Protein AF-A0A7C9DIE2-F1 (afdb_monomer_lite)

InterPro domains:
  IPR002092 DNA-directed RNA polymerase, phage-type [PTHR10102] (2-94)
  IPR043502 DNA/RNA polymerase superfamily [SSF56672] (2-94)
  IPR046950 DNA-directed RNA polymerase, C-terminal domain, phage-type [PF00940] (2-94)

Foldseek 3Di:
DWDQDPVGIDDDDDDDPCDDDPVVCCVVPVPVVVVQVLQVVLLVQLCVVCVVVVWDWDDDRNDIDTPPVCVVVSVVSSVVSVCVSVVDPVVVVVVVVVPD

pLDDT: mean 91.44, std 10.63, range [41.94, 98.62]

Organism: Opuntia streptacantha (NCBI:txid393608)

Secondary structure (DSSP, 8-state):
-EEE-SS-EEE-----TTPPP-HHHHHHHHHHHHHHHHHHHHHHHHHHHHHHTT---EEETTEEE--GGGHHHHHHHHHHHHHHHHTS-HHHHHHHHT--

Radius of gyration: 21.17 Å; chains: 1; bounding box: 57×31×43 Å

Structure (mmCIF, N/CA/C/O backbone):
data_AF-A0A7C9DIE2-F1
#
_entry.id   AF-A0A7C9DIE2-F1
#
loop_
_atom_site.group_PDB
_atom_site.id
_atom_site.type_symbol
_atom_site.label_atom_id
_atom_site.label_alt_id
_atom_site.label_comp_id
_atom_site.label_asym_id
_atom_site.label_entity_id
_atom_site.label_seq_id
_atom_site.pdbx_PDB_ins_code
_atom_site.Cartn_x
_atom_site.Cartn_y
_atom_site.Cartn_z
_atom_site.occupancy
_atom_site.B_iso_or_equiv
_atom_site.auth_seq_id
_atom_site.auth_comp_id
_atom_site.auth_asym_id
_atom_site.auth_atom_id
_atom_site.pdbx_PDB_model_num
ATOM 1 N N . MET A 1 1 ? -34.490 -0.773 15.748 1.00 82.88 1 MET A N 1
ATOM 2 C CA . MET A 1 1 ? -35.931 -0.742 15.411 1.00 82.88 1 MET A CA 1
ATOM 3 C C . MET A 1 1 ? -36.330 -2.073 14.800 1.00 82.88 1 MET A C 1
ATOM 5 O O . MET A 1 1 ? -35.635 -2.554 13.917 1.00 82.88 1 MET A O 1
ATOM 9 N N . GLN A 1 2 ? -37.421 -2.678 15.269 1.00 88.62 2 GLN A N 1
ATOM 10 C CA . GLN A 1 2 ? -37.973 -3.872 14.628 1.00 88.62 2 GLN A CA 1
ATOM 11 C C . GLN A 1 2 ? -39.030 -3.461 13.605 1.00 88.62 2 GLN A C 1
ATOM 13 O O . GLN A 1 2 ? -39.959 -2.734 13.950 1.00 88.62 2 GLN A O 1
ATOM 18 N N . ILE A 1 3 ? -38.882 -3.920 12.364 1.00 90.62 3 ILE A N 1
ATOM 19 C CA . ILE A 1 3 ? -39.851 -3.690 11.290 1.00 90.62 3 ILE A CA 1
ATOM 20 C C . ILE A 1 3 ? -40.435 -5.036 10.883 1.00 90.62 3 ILE A C 1
ATOM 22 O O . ILE A 1 3 ? -39.705 -5.953 10.507 1.00 90.62 3 ILE A O 1
ATOM 26 N N . ASN A 1 4 ? -41.757 -5.159 10.951 1.00 93.38 4 ASN A N 1
ATOM 27 C CA . ASN A 1 4 ? -42.448 -6.312 10.389 1.00 93.38 4 ASN A CA 1
ATOM 28 C C . ASN A 1 4 ? -42.643 -6.082 8.891 1.00 93.38 4 ASN A C 1
ATOM 30 O O . ASN A 1 4 ? -43.230 -5.081 8.484 1.00 93.38 4 ASN A O 1
ATOM 34 N N . THR A 1 5 ? -42.154 -7.014 8.086 1.00 93.50 5 THR A N 1
ATOM 35 C CA . THR A 1 5 ? -42.465 -7.103 6.656 1.00 93.50 5 THR A CA 1
ATOM 36 C C . THR A 1 5 ? -43.446 -8.252 6.432 1.00 93.50 5 THR A C 1
ATOM 38 O O . THR A 1 5 ? -43.700 -9.040 7.343 1.00 93.50 5 THR A O 1
ATOM 41 N N . SER A 1 6 ? -43.981 -8.381 5.218 1.00 94.94 6 SER A N 1
ATOM 42 C CA . SER A 1 6 ? -44.828 -9.519 4.836 1.00 94.94 6 SER A CA 1
ATOM 43 C C . SER A 1 6 ? -44.106 -10.873 4.895 1.00 94.94 6 SER A C 1
ATOM 45 O O . SER A 1 6 ? -44.770 -11.896 5.018 1.00 94.94 6 SER A O 1
ATOM 47 N N . LEU A 1 7 ? -42.769 -10.888 4.821 1.00 92.81 7 LEU A N 1
ATOM 48 C CA . LEU 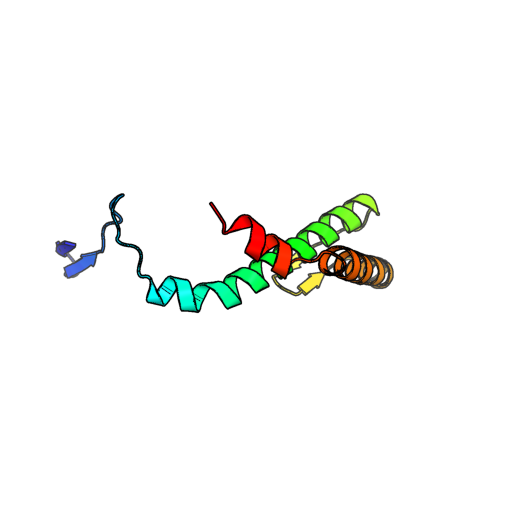A 1 7 ? -41.952 -12.106 4.849 1.00 92.81 7 LEU A CA 1
ATOM 49 C C . LEU A 1 7 ? -41.447 -12.449 6.252 1.00 92.81 7 LEU A C 1
ATOM 51 O O . LEU A 1 7 ? -41.443 -13.612 6.639 1.00 92.81 7 LEU A O 1
ATOM 55 N N . GLN A 1 8 ? -40.986 -11.450 7.006 1.00 93.81 8 GLN A N 1
ATOM 56 C CA . GLN A 1 8 ? -40.394 -11.656 8.329 1.00 93.81 8 GLN A CA 1
ATOM 57 C C . GLN A 1 8 ? -40.245 -10.356 9.123 1.00 93.81 8 GLN A C 1
ATOM 59 O O . GLN A 1 8 ? -40.388 -9.245 8.601 1.00 93.81 8 GLN A O 1
ATOM 64 N N . ARG A 1 9 ? -39.892 -10.502 10.400 1.00 93.00 9 ARG A N 1
ATOM 65 C CA . ARG A 1 9 ? -39.505 -9.394 11.271 1.00 93.00 9 ARG A CA 1
ATOM 66 C C . ARG A 1 9 ? -38.008 -9.123 11.141 1.00 93.00 9 ARG A C 1
ATOM 68 O O . ARG A 1 9 ? -37.196 -9.986 11.455 1.00 93.00 9 ARG A O 1
ATOM 75 N N . LEU A 1 10 ? -37.654 -7.914 10.721 1.00 93.88 10 LEU A N 1
ATOM 76 C CA . LEU A 1 10 ? -36.272 -7.461 10.595 1.00 93.88 10 LEU A CA 1
ATOM 77 C C . LEU A 1 10 ? -35.880 -6.602 11.798 1.00 93.88 10 LEU A C 1
ATOM 79 O O . LEU A 1 10 ? -36.620 -5.701 12.199 1.00 93.88 10 LEU A O 1
ATOM 83 N N . MET A 1 11 ? -34.701 -6.866 12.356 1.00 89.88 11 MET A N 1
ATOM 84 C CA . MET A 1 11 ? -34.028 -5.975 13.301 1.00 89.88 11 MET A CA 1
ATOM 85 C C . MET A 1 11 ? -33.118 -5.046 12.506 1.00 89.88 11 MET A C 1
ATOM 87 O O . MET A 1 11 ? -32.151 -5.497 11.905 1.00 89.88 11 MET A O 1
ATOM 91 N N . LEU A 1 12 ? -33.447 -3.758 12.490 1.00 85.75 12 LEU A N 1
ATOM 92 C CA . LEU A 1 12 ? -32.673 -2.738 11.793 1.00 85.75 12 LEU A CA 1
ATOM 93 C C . LEU A 1 12 ? -32.142 -1.733 12.802 1.00 85.75 12 LEU A C 1
ATOM 95 O O . LEU A 1 12 ? -32.902 -1.161 13.590 1.00 85.75 12 LEU A O 1
ATOM 99 N N . GLU A 1 13 ? -30.843 -1.503 12.776 1.00 79.19 13 GLU A N 1
ATOM 100 C CA . GLU A 1 13 ? -30.225 -0.397 13.488 1.00 79.19 13 GLU A CA 1
ATOM 101 C C . GLU A 1 13 ? -30.266 0.829 12.574 1.00 79.19 13 GLU A C 1
ATOM 103 O O . GLU A 1 13 ? -29.860 0.769 11.417 1.00 79.19 13 GLU A O 1
ATOM 108 N N . ARG A 1 14 ? -30.869 1.920 13.051 1.00 76.00 14 ARG A N 1
ATOM 109 C CA . ARG A 1 14 ? -30.929 3.169 12.294 1.00 76.00 14 ARG A CA 1
ATOM 110 C C . ARG A 1 14 ? -29.730 3.989 12.732 1.00 76.00 14 ARG A C 1
ATOM 112 O O . ARG A 1 14 ? -29.698 4.395 13.892 1.00 76.00 14 ARG A O 1
ATOM 119 N N . GLU A 1 15 ? -28.787 4.242 11.830 1.00 71.50 15 GLU A N 1
ATOM 120 C CA . GLU A 1 15 ? -27.739 5.229 12.084 1.00 71.50 15 GLU A CA 1
ATOM 121 C C . GLU A 1 15 ? -28.417 6.572 12.365 1.00 71.50 15 GLU A C 1
ATOM 123 O O . GLU A 1 15 ? -29.075 7.167 11.511 1.00 71.50 15 GLU A O 1
ATOM 128 N N . THR A 1 16 ? -28.341 7.007 13.617 1.00 69.56 16 THR A N 1
ATOM 129 C CA . THR A 1 16 ? -28.688 8.370 14.010 1.00 69.56 16 THR A CA 1
ATOM 130 C C . THR A 1 16 ? -27.383 9.122 14.222 1.00 69.56 16 THR A C 1
ATOM 132 O O . THR A 1 16 ? -26.372 8.519 14.588 1.00 69.56 16 THR A O 1
ATOM 135 N N . GLU A 1 17 ? -27.396 10.442 14.031 1.00 61.25 17 GLU A N 1
ATOM 136 C CA . GLU A 1 17 ? -26.215 11.318 14.150 1.00 61.25 17 GLU A CA 1
ATOM 137 C C . GLU A 1 17 ? -25.501 11.234 15.521 1.00 61.25 17 GLU A C 1
ATOM 139 O O . GLU A 1 17 ? -24.408 11.766 15.684 1.00 61.25 17 GLU A O 1
ATOM 144 N N . LYS A 1 18 ? -26.089 10.549 16.516 1.00 60.59 18 LYS A N 1
ATOM 145 C CA . LYS A 1 18 ? -25.548 10.338 17.871 1.00 60.59 18 LYS A CA 1
ATOM 146 C C . LYS A 1 18 ? -25.292 8.866 18.206 1.00 60.59 18 LYS A C 1
ATOM 148 O O . LYS A 1 18 ? -25.564 8.424 19.323 1.00 60.59 18 LYS A O 1
ATOM 153 N N . SER A 1 19 ? -24.776 8.093 17.260 1.00 68.44 19 SER A N 1
ATOM 154 C CA . SER A 1 19 ? -24.273 6.751 17.573 1.00 68.44 19 SER A CA 1
ATOM 155 C C . SER A 1 19 ? -23.051 6.888 18.494 1.00 68.44 19 SER A C 1
ATOM 157 O O . SER A 1 19 ? -22.099 7.596 18.169 1.00 68.44 19 SER A O 1
ATOM 159 N N . GLN A 1 20 ? -23.104 6.296 19.691 1.00 77.19 20 GLN A N 1
ATOM 160 C CA . GLN A 1 20 ? -22.025 6.416 20.677 1.00 77.19 20 GLN A CA 1
ATOM 161 C C . GLN A 1 20 ? -20.757 5.718 20.173 1.00 77.19 20 GLN A C 1
ATOM 163 O O . GLN A 1 20 ? -20.809 4.591 19.686 1.00 77.19 20 GLN A O 1
ATOM 168 N N . ILE A 1 21 ? -19.603 6.372 20.327 1.00 83.38 21 ILE A N 1
ATOM 169 C CA . ILE A 1 21 ? -18.313 5.783 19.961 1.00 83.38 21 ILE A CA 1
ATOM 170 C C . ILE A 1 21 ? -17.986 4.648 20.934 1.00 83.38 21 ILE A C 1
ATOM 172 O O . ILE A 1 21 ? -17.842 4.855 22.140 1.00 83.38 21 ILE A O 1
ATOM 176 N N . LEU A 1 22 ? -17.802 3.445 20.394 1.00 88.38 22 LEU A N 1
ATOM 177 C CA . LEU A 1 22 ? -17.351 2.286 21.155 1.00 88.38 22 LEU A CA 1
ATOM 178 C C . LEU A 1 22 ? -15.829 2.350 21.338 1.00 88.38 22 LEU A C 1
ATOM 180 O O . LEU A 1 22 ? -15.065 1.896 20.488 1.00 88.38 22 LEU A O 1
ATOM 184 N N . VAL A 1 23 ? -15.385 2.917 22.464 1.00 90.19 23 VAL A N 1
ATOM 185 C CA . VAL A 1 23 ? -13.961 3.181 22.767 1.00 90.19 23 VAL A CA 1
ATOM 186 C C . VAL A 1 23 ? -13.081 1.938 22.597 1.00 90.19 23 VAL A C 1
ATOM 188 O O . VAL A 1 23 ? -12.029 2.012 21.967 1.00 90.19 23 VAL A O 1
ATOM 191 N N . ASN A 1 24 ? -13.532 0.777 23.080 1.00 91.12 24 ASN A N 1
ATOM 192 C CA . ASN A 1 24 ? -12.773 -0.471 22.951 1.00 91.12 24 ASN A CA 1
ATOM 193 C C . ASN A 1 24 ? -12.560 -0.878 21.487 1.00 91.12 24 ASN A C 1
ATOM 195 O O . ASN A 1 24 ? -11.469 -1.319 21.137 1.00 91.12 24 ASN A O 1
ATOM 199 N N . GLN A 1 25 ? -13.564 -0.674 20.624 1.00 90.44 25 GLN A N 1
ATOM 200 C CA . GLN A 1 25 ? -13.426 -0.955 19.194 1.00 90.44 25 GLN A CA 1
ATOM 201 C C . GLN A 1 25 ? -12.419 -0.004 18.543 1.00 90.44 25 GLN A C 1
ATOM 203 O O . GLN A 1 25 ? -11.600 -0.447 17.745 1.00 90.44 25 GLN A O 1
ATOM 208 N N . GLN A 1 26 ? -12.418 1.278 18.924 1.00 92.00 26 GLN A N 1
ATOM 209 C CA . GLN A 1 26 ? -11.450 2.257 18.415 1.00 92.00 26 GLN A CA 1
ATOM 210 C C . GLN A 1 26 ? -10.006 1.898 18.788 1.00 92.00 26 GLN A C 1
ATOM 212 O O . GLN A 1 26 ? -9.115 1.985 17.943 1.00 92.00 26 GLN A O 1
ATOM 217 N N . ILE A 1 27 ? -9.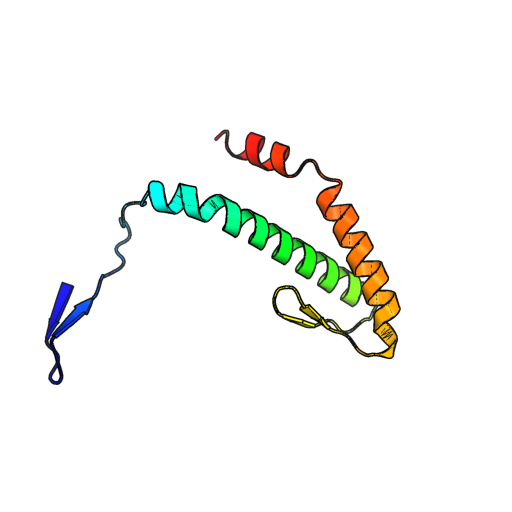773 1.443 20.025 1.00 89.94 27 ILE A N 1
ATOM 218 C CA . ILE A 1 27 ? -8.444 1.007 20.481 1.00 89.94 27 ILE A CA 1
ATOM 219 C C . ILE A 1 27 ? -7.951 -0.173 19.638 1.00 89.94 27 ILE A C 1
ATOM 221 O O . ILE A 1 27 ? -6.823 -0.145 19.148 1.00 89.94 27 ILE A O 1
ATOM 225 N N . THR A 1 28 ? -8.795 -1.186 19.425 1.00 93.19 28 THR A N 1
ATOM 226 C CA . THR A 1 28 ? -8.418 -2.375 18.644 1.00 93.19 28 THR A CA 1
ATOM 227 C C . THR A 1 28 ? -8.309 -2.104 17.145 1.00 93.19 28 THR A C 1
ATOM 229 O O . THR A 1 28 ? -7.510 -2.741 16.465 1.00 93.19 28 THR A O 1
ATOM 232 N N . ALA A 1 29 ? -9.092 -1.158 16.623 1.00 94.25 29 ALA A N 1
ATOM 233 C CA . ALA A 1 29 ? -9.116 -0.828 15.203 1.00 94.25 29 ALA A CA 1
ATOM 234 C C . ALA A 1 29 ? -7.960 0.090 14.791 1.00 94.25 29 ALA A C 1
ATOM 236 O O . ALA A 1 29 ? -7.596 0.117 13.617 1.00 94.25 29 ALA A O 1
ATOM 237 N N . PHE A 1 30 ? -7.367 0.840 15.727 1.00 94.50 30 PHE A N 1
ATOM 238 C CA . PHE A 1 30 ? -6.332 1.805 15.375 1.00 94.50 30 PHE A CA 1
ATOM 239 C C . PHE A 1 30 ? -5.085 1.166 14.737 1.00 94.50 30 PHE A C 1
ATOM 241 O O . PHE A 1 30 ? -4.736 1.606 13.642 1.00 94.50 30 PHE A O 1
ATOM 248 N N . PRO A 1 31 ? -4.427 0.148 15.333 1.00 95.06 31 PRO A N 1
ATOM 249 C CA . PRO A 1 31 ? -3.226 -0.436 14.738 1.00 95.06 31 PRO A CA 1
ATOM 250 C C . PRO A 1 31 ? -3.410 -0.940 13.293 1.00 95.06 31 PRO A C 1
ATOM 252 O O . PRO A 1 31 ? -2.644 -0.496 12.438 1.00 95.06 31 PRO A O 1
ATOM 255 N N . PRO A 1 32 ? -4.414 -1.783 12.960 1.00 96.62 32 PRO A N 1
ATOM 256 C CA . PRO A 1 32 ? -4.579 -2.253 11.585 1.00 96.62 32 PRO A CA 1
ATOM 257 C C . PRO A 1 32 ? -4.963 -1.122 10.625 1.00 96.62 32 PRO A C 1
ATOM 259 O O . PRO A 1 32 ? -4.406 -1.037 9.536 1.00 96.62 32 PRO A O 1
ATOM 262 N N . ASN A 1 33 ? -5.845 -0.198 11.028 1.00 95.94 33 ASN A N 1
ATOM 263 C CA . ASN A 1 33 ? -6.243 0.916 10.161 1.00 95.94 33 ASN A CA 1
ATOM 264 C C . ASN A 1 33 ? -5.081 1.867 9.871 1.00 95.94 33 ASN A C 1
ATOM 266 O O . ASN A 1 33 ? -4.992 2.420 8.776 1.00 95.94 33 ASN A O 1
ATOM 270 N N . PHE A 1 34 ? -4.189 2.057 10.843 1.00 95.94 34 PHE A N 1
ATOM 271 C CA . PHE A 1 34 ? -3.001 2.867 10.646 1.00 95.94 34 PHE A CA 1
ATOM 272 C C . PHE A 1 34 ? -2.070 2.243 9.602 1.00 95.94 34 PHE A C 1
ATOM 274 O O . PHE A 1 34 ? -1.699 2.930 8.653 1.00 95.94 34 PHE A O 1
ATOM 281 N N . ILE A 1 35 ? -1.768 0.946 9.707 1.00 95.94 35 ILE A N 1
ATOM 282 C CA . ILE A 1 35 ? -0.945 0.247 8.706 1.00 95.94 35 ILE A CA 1
ATOM 283 C C . ILE A 1 35 ? -1.617 0.269 7.328 1.00 95.94 35 ILE A C 1
ATOM 285 O O . ILE A 1 35 ? -0.996 0.714 6.369 1.00 95.94 35 ILE A O 1
ATOM 289 N N . HIS A 1 36 ? -2.915 -0.038 7.241 1.00 96.25 36 HIS A N 1
ATOM 290 C CA . HIS A 1 36 ? -3.651 0.030 5.972 1.00 96.25 36 HIS A CA 1
ATOM 291 C C . HIS A 1 36 ? -3.626 1.430 5.335 1.00 96.25 36 HIS A C 1
ATOM 293 O O . HIS A 1 36 ? -3.612 1.563 4.108 1.00 96.25 36 HIS A O 1
ATOM 299 N N . SER A 1 37 ? -3.613 2.492 6.149 1.00 95.88 37 SER A N 1
ATOM 300 C CA . SER A 1 37 ? -3.468 3.858 5.637 1.00 95.88 37 SER A CA 1
ATOM 301 C C . SER A 1 37 ? -2.085 4.111 5.028 1.00 95.88 37 SER A C 1
ATOM 303 O O . SER A 1 37 ? -1.989 4.826 4.027 1.00 95.88 37 SER A O 1
ATOM 305 N N . LEU A 1 38 ? -1.028 3.503 5.578 1.00 96.88 38 LEU A N 1
ATOM 306 C CA . LEU A 1 38 ? 0.330 3.596 5.040 1.00 96.88 38 LEU A CA 1
ATOM 307 C C . LEU A 1 38 ? 0.466 2.782 3.755 1.00 96.88 38 LEU A C 1
ATOM 309 O O . LEU A 1 38 ? 0.982 3.317 2.777 1.00 96.88 38 LEU A O 1
ATOM 313 N N . ASP A 1 39 ? -0.087 1.569 3.715 1.00 96.69 39 ASP A N 1
ATOM 314 C CA . ASP A 1 39 ? -0.117 0.729 2.511 1.00 96.69 39 ASP A CA 1
ATOM 315 C C . ASP A 1 39 ? -0.823 1.457 1.356 1.00 96.69 39 ASP A C 1
ATOM 317 O O . ASP A 1 39 ? -0.306 1.559 0.243 1.00 96.69 39 ASP A O 1
ATOM 321 N N . SER A 1 40 ? -1.977 2.070 1.644 1.00 96.56 40 SER A N 1
ATOM 322 C CA . SER A 1 40 ? -2.726 2.871 0.667 1.00 96.56 40 SER A CA 1
ATOM 323 C C . SER A 1 40 ? -1.950 4.112 0.216 1.00 96.56 40 SER A C 1
ATOM 325 O O . SER A 1 40 ? -1.998 4.487 -0.958 1.00 96.56 40 SER A O 1
ATOM 327 N N . SER A 1 41 ? -1.225 4.753 1.139 1.00 96.81 41 SER A N 1
ATOM 328 C CA . SER A 1 41 ? -0.391 5.919 0.832 1.00 96.81 41 SER A CA 1
ATOM 329 C C . SER A 1 41 ? 0.769 5.535 -0.082 1.00 96.81 41 SER A C 1
ATOM 331 O O . SER A 1 41 ? 0.975 6.190 -1.104 1.00 96.81 41 SER A O 1
ATOM 333 N N . HIS A 1 42 ? 1.474 4.445 0.231 1.00 97.94 42 HIS A N 1
ATOM 334 C CA . HIS A 1 42 ? 2.556 3.904 -0.590 1.00 97.94 42 HIS A CA 1
ATOM 335 C C . HIS A 1 42 ? 2.065 3.544 -1.993 1.00 97.94 42 HIS A C 1
ATOM 337 O O . HIS A 1 42 ? 2.614 4.046 -2.975 1.00 97.94 42 HIS A O 1
ATOM 343 N N . MET A 1 43 ? 0.967 2.788 -2.094 1.00 97.75 43 MET A N 1
ATOM 344 C CA . MET A 1 43 ? 0.360 2.420 -3.375 1.00 97.75 43 MET A CA 1
ATOM 345 C C . MET A 1 43 ? 0.033 3.660 -4.219 1.00 97.75 43 MET A C 1
ATOM 347 O O . MET A 1 43 ? 0.338 3.702 -5.412 1.00 97.75 43 MET A O 1
ATOM 351 N N . MET A 1 44 ? -0.549 4.699 -3.613 1.00 98.00 44 MET A N 1
ATOM 352 C CA . MET A 1 44 ? -0.895 5.932 -4.323 1.00 98.00 44 MET A CA 1
ATOM 353 C C . MET A 1 44 ? 0.347 6.733 -4.744 1.00 98.00 44 MET A C 1
ATOM 355 O O . MET A 1 44 ? 0.399 7.251 -5.863 1.00 98.00 44 MET A O 1
ATOM 359 N N . MET A 1 45 ? 1.374 6.808 -3.892 1.00 98.00 45 MET A N 1
ATOM 360 C CA . MET A 1 45 ? 2.665 7.422 -4.229 1.00 98.00 45 MET A CA 1
ATOM 361 C C . MET A 1 45 ? 3.319 6.720 -5.423 1.00 98.00 45 MET A C 1
ATOM 363 O O . MET A 1 45 ? 3.785 7.389 -6.352 1.00 98.00 45 MET A O 1
ATOM 367 N N . THR A 1 46 ? 3.309 5.386 -5.432 1.00 98.19 46 THR A N 1
ATOM 368 C CA . THR A 1 46 ? 3.792 4.573 -6.552 1.00 98.19 46 THR A CA 1
ATOM 369 C C . THR A 1 46 ? 2.962 4.808 -7.806 1.00 98.19 46 THR A C 1
ATOM 371 O O . THR A 1 46 ? 3.545 5.111 -8.843 1.00 98.19 46 THR A O 1
ATOM 374 N N . ALA A 1 47 ? 1.630 4.766 -7.731 1.00 97.94 47 ALA A N 1
ATOM 375 C CA . ALA A 1 47 ? 0.755 4.989 -8.883 1.00 97.94 47 ALA A CA 1
ATOM 376 C C . ALA A 1 47 ? 1.019 6.346 -9.558 1.00 97.94 47 ALA A C 1
ATOM 378 O O . ALA A 1 47 ? 1.122 6.443 -10.785 1.00 97.94 47 ALA A O 1
ATOM 379 N N . LEU A 1 48 ? 1.182 7.403 -8.755 1.00 98.44 48 LEU A N 1
ATOM 380 C CA . LEU A 1 48 ? 1.509 8.740 -9.250 1.00 98.44 48 LEU A CA 1
ATOM 381 C C . LEU A 1 48 ? 2.900 8.796 -9.894 1.00 98.44 48 LEU A C 1
ATOM 383 O O . LEU A 1 48 ? 3.071 9.469 -10.911 1.00 98.44 48 LEU A O 1
ATOM 387 N N . ALA A 1 49 ? 3.889 8.111 -9.321 1.00 98.44 49 ALA A N 1
ATOM 388 C CA . ALA A 1 49 ? 5.240 8.052 -9.868 1.00 98.44 49 ALA A CA 1
ATOM 389 C C . ALA A 1 49 ? 5.303 7.235 -11.170 1.00 98.44 49 ALA A C 1
ATOM 391 O O . ALA A 1 49 ? 5.875 7.715 -12.147 1.00 98.44 49 ALA A O 1
ATOM 392 N N . CYS A 1 50 ? 4.632 6.083 -11.230 1.00 98.25 50 CYS A N 1
ATOM 393 C CA . CYS A 1 50 ? 4.467 5.289 -12.448 1.00 98.25 50 CYS A CA 1
ATOM 394 C C . CYS A 1 50 ? 3.817 6.118 -13.559 1.00 98.25 50 CYS A C 1
ATOM 396 O O . CYS A 1 50 ? 4.355 6.188 -14.661 1.00 98.25 50 CYS A O 1
ATOM 398 N N . ARG A 1 51 ? 2.736 6.850 -13.251 1.00 98.00 51 ARG A N 1
ATOM 399 C CA . ARG A 1 51 ? 2.089 7.745 -14.222 1.00 98.00 51 ARG A CA 1
ATOM 400 C C . ARG A 1 51 ? 3.043 8.818 -14.754 1.00 98.00 51 ARG A C 1
ATOM 402 O O . ARG A 1 51 ? 3.018 9.108 -15.946 1.00 98.00 51 ARG A O 1
ATOM 409 N N . LYS A 1 52 ? 3.875 9.417 -13.894 1.00 98.12 52 LYS A N 1
ATOM 410 C CA . LYS A 1 52 ? 4.886 10.412 -14.308 1.00 98.12 52 LYS A CA 1
ATOM 411 C C . LYS A 1 52 ? 5.988 9.800 -15.178 1.00 98.12 52 LYS A C 1
ATOM 413 O O . LYS A 1 52 ? 6.486 10.484 -16.063 1.00 98.12 52 LYS A O 1
ATOM 418 N N . ALA A 1 53 ? 6.339 8.541 -14.934 1.00 97.62 53 ALA A N 1
ATOM 419 C CA . ALA A 1 53 ? 7.305 7.780 -15.721 1.00 97.62 53 ALA A CA 1
ATOM 420 C C . ALA A 1 53 ? 6.707 7.176 -17.012 1.00 97.62 53 ALA A C 1
ATOM 422 O O . ALA A 1 53 ? 7.432 6.571 -17.792 1.00 97.62 53 ALA A O 1
ATOM 423 N N . GLY A 1 54 ? 5.404 7.359 -17.265 1.00 97.81 54 GLY A N 1
ATOM 424 C CA . GLY A 1 54 ? 4.724 6.845 -18.458 1.00 97.81 54 GLY A CA 1
ATOM 425 C C . GLY A 1 54 ? 4.282 5.381 -18.364 1.00 97.81 54 GLY A C 1
ATOM 426 O O . GLY A 1 54 ? 3.884 4.812 -19.376 1.00 97.81 54 GLY A O 1
ATOM 427 N N . LEU A 1 55 ? 4.322 4.780 -17.173 1.00 98.06 55 LEU A N 1
ATOM 428 C CA . LEU A 1 55 ? 3.910 3.397 -16.934 1.00 98.06 55 LEU A CA 1
ATOM 429 C C . LEU A 1 55 ? 2.404 3.314 -16.661 1.00 98.06 55 LEU A C 1
ATOM 431 O O . LEU A 1 55 ? 1.841 4.123 -15.914 1.00 98.06 55 LEU A O 1
ATOM 435 N N .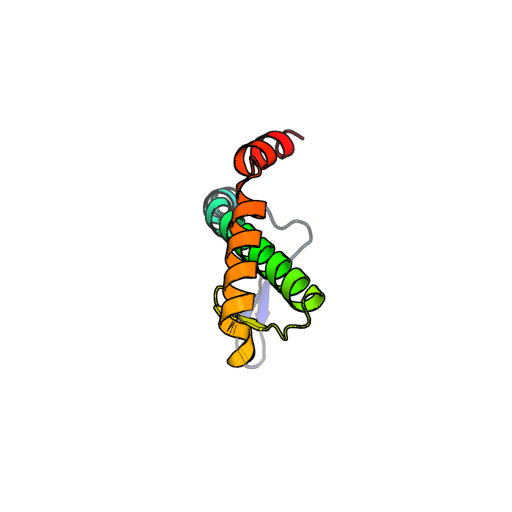 ASN A 1 56 ? 1.764 2.272 -17.192 1.00 97.38 56 ASN A N 1
ATOM 436 C CA . ASN A 1 56 ? 0.414 1.889 -16.782 1.00 97.38 56 ASN A CA 1
ATOM 437 C C . ASN A 1 56 ? 0.482 1.176 -15.428 1.00 97.38 56 ASN A C 1
ATOM 439 O O . ASN A 1 56 ? 1.258 0.238 -15.267 1.00 97.38 56 ASN A O 1
ATOM 443 N N . PHE A 1 57 ? -0.336 1.593 -14.465 1.00 97.94 57 PHE A N 1
ATOM 444 C CA . PHE A 1 57 ? -0.352 1.027 -13.116 1.00 97.94 57 PHE A CA 1
ATOM 445 C C . PHE A 1 57 ? -1.764 0.584 -12.730 1.00 97.94 57 PHE A C 1
ATOM 447 O O . PHE A 1 57 ? -2.723 1.333 -12.928 1.00 97.94 57 PHE A O 1
ATOM 454 N N . ALA A 1 58 ? -1.882 -0.597 -12.127 1.00 97.00 58 ALA A N 1
ATOM 455 C CA . ALA A 1 58 ? -3.093 -1.059 -11.458 1.00 97.00 58 ALA A CA 1
ATOM 456 C C . ALA A 1 58 ? -2.740 -1.615 -10.074 1.00 97.00 58 ALA A C 1
ATOM 458 O O . ALA A 1 58 ? -1.849 -2.450 -9.951 1.00 97.00 58 ALA A O 1
ATOM 459 N N . GLY A 1 59 ? -3.434 -1.144 -9.039 1.00 93.56 59 GLY A N 1
ATOM 460 C CA . GLY A 1 59 ? -3.249 -1.600 -7.662 1.00 93.56 59 GLY A CA 1
ATOM 461 C C . GLY A 1 59 ? -4.448 -2.411 -7.183 1.00 93.56 59 GLY A C 1
ATOM 462 O O . GLY A 1 59 ? -5.587 -1.961 -7.315 1.00 93.56 59 GLY A O 1
ATOM 463 N N . VAL A 1 60 ? -4.195 -3.587 -6.612 1.00 94.31 60 VAL A N 1
ATOM 464 C CA . VAL A 1 60 ? -5.186 -4.413 -5.911 1.00 94.31 60 VAL A CA 1
ATOM 465 C C . VAL A 1 60 ? -4.647 -4.682 -4.513 1.00 94.31 60 VAL A C 1
ATOM 467 O O . VAL A 1 60 ? -3.875 -5.613 -4.313 1.00 94.31 60 VAL A O 1
ATOM 470 N N . HIS A 1 61 ? -5.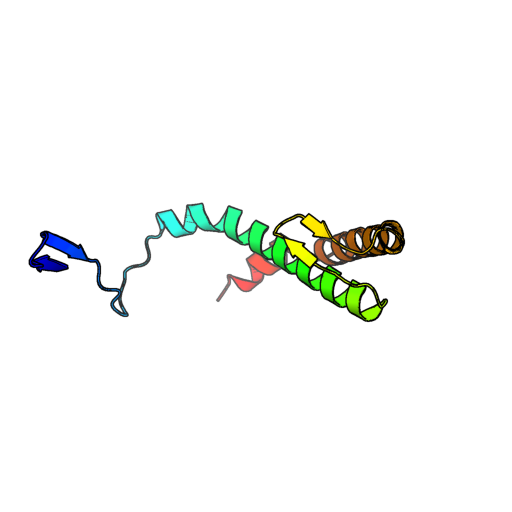040 -3.846 -3.553 1.00 91.00 61 HIS A N 1
ATOM 471 C CA . HIS A 1 61 ? -4.496 -3.863 -2.192 1.00 91.00 61 HIS A CA 1
ATOM 472 C C . HIS A 1 61 ? -2.957 -3.768 -2.179 1.00 91.00 61 HIS A C 1
ATOM 474 O O . HIS A 1 61 ? -2.414 -2.712 -2.486 1.00 91.00 61 HIS A O 1
ATOM 480 N N . ASP A 1 62 ? -2.265 -4.854 -1.844 1.00 90.88 62 ASP A N 1
ATOM 481 C CA . ASP A 1 62 ? -0.804 -4.970 -1.773 1.00 90.88 62 ASP A CA 1
ATOM 482 C C . ASP A 1 62 ? -0.154 -5.361 -3.113 1.00 90.88 62 ASP A C 1
ATOM 484 O O . ASP A 1 62 ? 1.070 -5.383 -3.252 1.00 90.88 62 ASP A O 1
ATOM 488 N N . SER A 1 63 ? -0.968 -5.656 -4.124 1.00 93.62 63 SER A N 1
ATOM 489 C CA . SER A 1 63 ? -0.510 -6.122 -5.424 1.00 93.62 63 SER A CA 1
ATOM 490 C C . SER A 1 63 ? -0.456 -4.977 -6.434 1.00 93.62 63 SER A C 1
ATOM 492 O O . SER A 1 63 ? -1.476 -4.381 -6.774 1.00 93.62 63 SER A O 1
ATOM 494 N N . CYS A 1 64 ? 0.742 -4.695 -6.949 1.00 95.75 64 CYS A N 1
ATOM 495 C CA . CYS A 1 64 ? 0.992 -3.656 -7.951 1.00 95.75 64 CYS A CA 1
ATOM 496 C C . CYS A 1 64 ? 1.272 -4.281 -9.321 1.00 95.75 64 CYS A C 1
ATOM 498 O O . CYS A 1 64 ? 2.193 -5.088 -9.458 1.00 95.75 64 CYS A O 1
ATOM 500 N N . TRP A 1 65 ? 0.474 -3.934 -10.329 1.00 97.62 65 TRP A N 1
ATOM 501 C CA . TRP A 1 65 ? 0.523 -4.505 -11.676 1.00 97.62 65 TRP A CA 1
ATOM 502 C C . TRP A 1 65 ? 0.874 -3.441 -12.722 1.00 97.62 65 TRP A C 1
ATOM 504 O O . TRP A 1 65 ? 0.468 -2.282 -12.619 1.00 97.62 65 TRP A O 1
ATOM 514 N N . THR A 1 66 ? 1.590 -3.863 -13.763 1.00 98.06 66 THR A N 1
ATOM 515 C CA . THR A 1 66 ? 1.950 -3.067 -14.947 1.00 98.06 66 THR A CA 1
ATOM 516 C C . THR A 1 66 ? 2.152 -3.994 -16.156 1.00 98.06 66 THR A C 1
ATOM 518 O O . THR A 1 66 ? 1.975 -5.211 -16.037 1.00 98.06 66 THR A O 1
ATOM 521 N N . HIS A 1 67 ? 2.498 -3.460 -17.330 1.00 98.06 67 HIS A N 1
ATOM 522 C CA . HIS A 1 67 ? 2.877 -4.294 -18.473 1.00 98.06 67 HIS A CA 1
ATOM 523 C C . HIS A 1 67 ? 4.208 -5.008 -18.217 1.00 98.06 67 HIS A C 1
ATOM 525 O O . HIS A 1 67 ? 5.102 -4.467 -17.581 1.00 98.06 67 HIS A O 1
ATOM 531 N N . ALA A 1 68 ? 4.375 -6.219 -18.756 1.00 97.81 68 ALA A N 1
ATOM 532 C CA . ALA A 1 68 ? 5.551 -7.051 -18.485 1.00 97.81 68 ALA A CA 1
ATOM 533 C C . ALA A 1 68 ? 6.897 -6.364 -18.803 1.00 97.81 68 ALA A C 1
ATOM 535 O O . ALA A 1 68 ? 7.871 -6.592 -18.094 1.00 97.81 68 ALA A O 1
ATOM 536 N N . CYS A 1 69 ? 6.945 -5.507 -19.830 1.00 97.44 69 CYS A N 1
ATOM 537 C CA . CYS A 1 69 ? 8.143 -4.744 -20.196 1.00 97.44 69 CYS A CA 1
ATOM 538 C C . CYS A 1 69 ? 8.543 -3.674 -19.169 1.00 97.44 69 CYS A C 1
ATOM 540 O O . CYS A 1 69 ? 9.701 -3.271 -19.144 1.00 97.44 69 CYS A O 1
ATOM 542 N N . ASP A 1 70 ? 7.610 -3.248 -18.318 1.00 97.94 70 ASP A N 1
ATOM 543 C CA . ASP A 1 70 ? 7.777 -2.130 -17.388 1.00 97.94 70 ASP A CA 1
ATOM 544 C C . ASP A 1 70 ? 8.026 -2.597 -15.943 1.00 97.94 70 ASP A C 1
ATOM 546 O O . ASP A 1 70 ? 8.231 -1.781 -15.044 1.00 97.94 70 ASP A O 1
ATOM 550 N N . VAL A 1 71 ? 7.997 -3.913 -15.695 1.00 97.94 71 VAL A N 1
ATOM 551 C CA . VAL A 1 71 ? 8.067 -4.503 -14.347 1.00 97.94 71 VAL A CA 1
ATOM 552 C C . VAL A 1 71 ? 9.338 -4.097 -13.604 1.00 97.94 71 VAL A C 1
ATOM 554 O O . VAL A 1 71 ? 9.267 -3.793 -12.413 1.00 97.94 71 VAL A O 1
ATOM 557 N N . ASP A 1 72 ? 10.486 -4.060 -14.278 1.00 98.31 72 ASP A N 1
ATOM 558 C CA . ASP A 1 72 ? 11.761 -3.686 -13.654 1.00 98.31 72 ASP A CA 1
ATOM 559 C C . ASP A 1 72 ? 11.761 -2.220 -13.201 1.00 98.31 72 ASP A C 1
ATOM 561 O O . ASP A 1 72 ? 12.161 -1.903 -12.077 1.00 98.31 72 ASP A O 1
ATOM 565 N N . GLU A 1 73 ? 11.223 -1.331 -14.035 1.00 98.31 73 GLU A N 1
ATOM 566 C CA . GLU A 1 73 ? 11.126 0.093 -13.723 1.00 98.31 73 GLU A CA 1
ATOM 567 C C . GLU A 1 73 ? 10.078 0.362 -12.634 1.00 98.31 73 GLU A C 1
ATOM 569 O O . GLU A 1 73 ? 10.341 1.096 -11.677 1.00 98.31 73 GLU A O 1
ATOM 574 N N . MET A 1 74 ? 8.918 -0.301 -12.691 1.00 98.31 74 MET A N 1
ATOM 575 C CA . MET A 1 74 ? 7.926 -0.238 -11.614 1.00 98.31 74 MET A CA 1
ATOM 576 C C . MET A 1 74 ? 8.515 -0.735 -10.290 1.00 98.31 74 MET A C 1
ATOM 578 O O . MET A 1 74 ? 8.276 -0.131 -9.244 1.00 98.31 74 MET A O 1
ATOM 582 N N . ASN A 1 75 ? 9.314 -1.804 -10.314 1.00 98.06 75 ASN A N 1
ATOM 583 C CA . ASN A 1 75 ? 9.986 -2.334 -9.130 1.00 98.06 75 ASN A CA 1
ATOM 584 C C . ASN A 1 75 ? 10.956 -1.327 -8.506 1.00 98.06 75 ASN A C 1
ATOM 586 O O . ASN A 1 75 ? 11.019 -1.220 -7.273 1.00 98.06 75 ASN A O 1
ATOM 590 N N . ARG A 1 76 ? 11.695 -0.582 -9.329 1.00 98.62 76 ARG A N 1
ATOM 591 C CA . ARG A 1 76 ? 12.558 0.505 -8.857 1.00 98.62 76 ARG A CA 1
ATOM 592 C C . ARG A 1 76 ? 11.726 1.592 -8.172 1.00 98.62 76 ARG A C 1
ATOM 594 O O . ARG A 1 76 ? 11.972 1.899 -7.006 1.00 98.62 76 ARG A O 1
ATOM 601 N N . ILE A 1 77 ? 10.682 2.081 -8.844 1.00 98.56 77 ILE A N 1
ATOM 602 C CA . ILE A 1 77 ? 9.775 3.116 -8.320 1.00 98.56 77 ILE A CA 1
ATOM 603 C C . ILE A 1 77 ? 9.118 2.677 -7.002 1.00 98.56 77 ILE A C 1
ATOM 605 O O . ILE A 1 77 ? 9.064 3.457 -6.053 1.00 98.56 77 ILE A O 1
ATOM 609 N N . LEU A 1 78 ? 8.643 1.431 -6.910 1.00 98.25 78 LEU A N 1
ATOM 610 C CA . LEU A 1 78 ? 8.042 0.861 -5.697 1.00 98.25 78 LEU A CA 1
ATOM 611 C C . LEU A 1 78 ? 8.965 0.998 -4.478 1.00 98.25 78 LEU A C 1
ATOM 613 O O . LEU A 1 78 ? 8.530 1.462 -3.422 1.00 98.25 78 LEU A O 1
ATOM 617 N N . ARG A 1 79 ? 10.241 0.626 -4.632 1.00 98.56 79 ARG A N 1
ATOM 618 C CA . ARG A 1 79 ? 11.244 0.679 -3.553 1.00 98.56 79 ARG A CA 1
ATOM 619 C C . ARG A 1 79 ? 11.612 2.113 -3.194 1.00 98.56 79 ARG A C 1
ATOM 621 O O . ARG A 1 79 ? 11.717 2.428 -2.015 1.00 98.56 79 ARG A O 1
ATOM 628 N N . GLU A 1 80 ? 11.733 2.989 -4.185 1.00 98.56 80 GLU A N 1
ATOM 629 C CA . GLU A 1 80 ? 11.994 4.413 -3.952 1.00 98.56 80 GLU A CA 1
ATOM 630 C C . GLU A 1 80 ? 10.874 5.072 -3.152 1.00 98.56 80 GLU A C 1
ATOM 632 O O . GLU A 1 80 ? 11.147 5.761 -2.173 1.00 98.56 80 GLU A O 1
ATOM 637 N N . LYS A 1 81 ? 9.609 4.816 -3.509 1.00 98.31 81 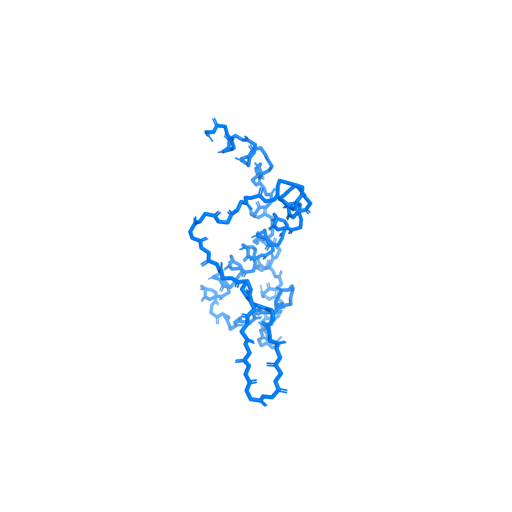LYS A N 1
ATOM 638 C CA . LYS A 1 81 ? 8.466 5.361 -2.762 1.00 98.31 81 LYS A CA 1
ATOM 639 C C . LYS A 1 81 ? 8.320 4.744 -1.376 1.00 98.31 81 LYS A C 1
ATOM 641 O O . LYS A 1 81 ? 7.827 5.416 -0.477 1.00 98.31 81 LYS A O 1
ATOM 646 N N . PHE A 1 82 ? 8.760 3.498 -1.190 1.00 97.94 82 PHE A N 1
ATOM 647 C CA . PHE A 1 82 ? 8.810 2.875 0.132 1.00 97.94 82 PHE A CA 1
ATOM 648 C C . PHE A 1 82 ? 9.804 3.611 1.032 1.00 97.94 82 PHE A C 1
ATOM 650 O O . PHE A 1 82 ? 9.445 4.031 2.128 1.00 97.94 82 PHE A O 1
ATOM 657 N N . ILE A 1 83 ? 11.029 3.819 0.543 1.00 98.19 83 ILE A N 1
ATOM 658 C CA . ILE A 1 83 ? 12.063 4.562 1.268 1.00 98.19 83 ILE A CA 1
ATOM 659 C C . ILE A 1 83 ? 11.568 5.979 1.576 1.00 98.19 83 ILE A C 1
ATOM 661 O O . ILE A 1 83 ? 11.542 6.362 2.737 1.00 98.19 83 ILE A O 1
ATOM 665 N N . GLU A 1 84 ? 11.065 6.710 0.578 1.00 97.75 84 GLU A N 1
ATOM 666 C CA . GLU A 1 84 ? 10.553 8.077 0.758 1.00 97.75 84 GLU A CA 1
ATOM 667 C C . GLU A 1 84 ? 9.456 8.172 1.833 1.00 97.75 84 GLU A C 1
ATOM 669 O O . GLU A 1 84 ? 9.448 9.113 2.629 1.00 97.75 84 GLU A O 1
ATOM 674 N N . LEU A 1 85 ? 8.533 7.201 1.877 1.00 96.94 85 LEU A N 1
ATOM 675 C CA . LEU A 1 85 ? 7.476 7.165 2.888 1.00 96.94 85 LEU A CA 1
ATOM 676 C C . LEU A 1 85 ? 8.056 6.949 4.292 1.00 96.94 85 LEU A C 1
ATOM 678 O O . LEU A 1 85 ? 7.709 7.686 5.216 1.00 96.94 85 LEU A O 1
ATOM 682 N N . TYR A 1 86 ? 8.934 5.955 4.449 1.00 96.56 86 TYR A N 1
ATOM 683 C CA . TYR A 1 86 ? 9.454 5.522 5.751 1.00 96.56 86 TYR A CA 1
ATOM 684 C C . TYR A 1 86 ? 10.694 6.284 6.239 1.00 96.56 86 TYR A C 1
ATOM 686 O O . TYR A 1 86 ? 11.069 6.137 7.399 1.00 96.56 86 TYR A O 1
ATOM 694 N N . GLU A 1 87 ? 11.300 7.138 5.414 1.00 96.88 87 GLU A N 1
ATOM 695 C CA . GLU A 1 87 ? 12.316 8.107 5.850 1.00 96.88 87 GLU A CA 1
ATOM 696 C C . GLU A 1 87 ? 11.733 9.190 6.773 1.00 96.88 87 GLU A C 1
ATOM 698 O O . GLU A 1 87 ? 12.464 9.850 7.513 1.00 96.88 87 GLU A O 1
ATOM 703 N N . GLN A 1 88 ? 10.412 9.381 6.754 1.00 93.50 88 GLN A N 1
ATOM 704 C CA . GLN A 1 88 ? 9.730 10.306 7.649 1.00 93.50 88 GLN A CA 1
ATOM 705 C C . GLN A 1 88 ? 9.580 9.707 9.060 1.00 93.50 88 GLN A C 1
ATOM 707 O O . GLN A 1 88 ? 9.348 8.507 9.203 1.00 93.50 88 GLN A O 1
ATOM 712 N N . PRO A 1 89 ? 9.588 10.528 10.124 1.00 93.75 89 PRO A N 1
ATOM 713 C CA . PRO A 1 89 ? 9.286 10.075 11.482 1.00 93.75 89 PRO A CA 1
ATOM 714 C C . PRO A 1 89 ? 7.762 9.901 11.656 1.00 93.75 89 PRO A C 1
ATOM 716 O O . PRO A 1 89 ? 7.075 10.706 12.292 1.00 93.75 89 PRO A O 1
ATOM 719 N N . ILE A 1 90 ? 7.186 8.903 10.973 1.00 94.38 90 ILE A N 1
ATOM 720 C CA . ILE A 1 90 ? 5.729 8.745 10.812 1.00 94.38 90 ILE A CA 1
ATOM 721 C C . ILE A 1 90 ? 5.038 8.570 12.173 1.00 94.38 90 ILE A C 1
ATOM 723 O O . ILE A 1 90 ? 3.993 9.179 12.422 1.00 94.38 90 ILE A O 1
ATOM 727 N N . LEU A 1 91 ? 5.614 7.764 13.068 1.00 91.56 91 LEU A N 1
ATOM 728 C CA . LEU A 1 91 ? 5.030 7.504 14.385 1.00 91.56 91 LEU A CA 1
ATOM 729 C C . LEU A 1 91 ? 5.044 8.763 15.255 1.00 91.56 91 LEU A C 1
ATOM 731 O O . LEU A 1 91 ? 4.032 9.100 15.872 1.00 91.56 91 LEU A O 1
ATOM 735 N N . GLU A 1 92 ? 6.145 9.506 15.249 1.00 92.81 92 GLU A N 1
ATOM 736 C CA . GLU A 1 92 ? 6.291 10.776 15.954 1.00 92.81 92 GLU A CA 1
ATOM 737 C C . GLU A 1 92 ? 5.297 11.811 15.431 1.00 92.81 92 GLU A C 1
ATOM 739 O O . GLU A 1 92 ? 4.619 12.475 16.219 1.00 92.81 92 GLU A O 1
ATOM 744 N N . ASN A 1 93 ? 5.131 11.894 14.112 1.00 90.44 93 ASN A N 1
ATOM 745 C CA . ASN A 1 93 ? 4.164 12.788 13.484 1.00 90.44 93 ASN A CA 1
ATOM 746 C C . ASN A 1 93 ? 2.729 12.488 13.940 1.00 90.44 93 ASN A C 1
ATOM 748 O O . ASN A 1 93 ? 1.960 13.412 14.219 1.00 90.44 93 ASN A O 1
ATOM 752 N N . VAL A 1 94 ? 2.360 11.210 14.059 1.00 88.56 94 VAL A N 1
ATOM 753 C CA . VAL A 1 94 ? 1.041 10.802 14.566 1.00 88.56 94 VAL A CA 1
ATOM 754 C C . VAL A 1 94 ? 0.892 11.121 16.052 1.00 88.56 94 VAL A C 1
ATOM 756 O O . VAL A 1 94 ? -0.166 11.602 16.463 1.00 88.56 94 VAL A O 1
ATOM 759 N N . MET A 1 95 ? 1.935 10.912 16.859 1.00 84.94 95 MET A N 1
ATOM 760 C CA . MET A 1 95 ? 1.917 11.259 18.284 1.00 84.94 95 MET A CA 1
ATOM 761 C C . MET A 1 95 ? 1.740 12.766 18.510 1.00 84.94 95 MET A C 1
ATOM 763 O O . MET A 1 95 ? 0.935 13.166 19.350 1.00 84.94 95 MET A O 1
ATOM 767 N N . VAL A 1 96 ? 2.444 13.608 17.747 1.00 80.94 96 VAL A N 1
ATOM 768 C CA . VAL A 1 96 ? 2.350 15.074 17.862 1.00 80.94 96 VAL A CA 1
ATOM 769 C C . VAL A 1 96 ? 0.991 15.589 17.381 1.00 80.94 96 VAL A C 1
ATOM 771 O O . VAL A 1 96 ? 0.411 16.466 18.017 1.00 80.94 96 VAL A O 1
ATOM 774 N N . ARG A 1 97 ? 0.438 15.036 16.294 1.00 75.31 97 ARG A N 1
ATOM 775 C CA . ARG A 1 97 ? -0.861 15.472 15.745 1.00 75.31 97 ARG A CA 1
ATOM 776 C C . ARG 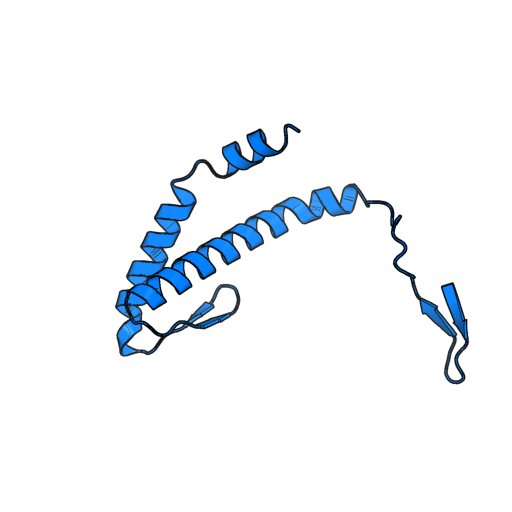A 1 97 ? -2.065 15.084 16.605 1.00 75.31 97 ARG A C 1
ATOM 778 O O . ARG A 1 97 ? -3.108 15.713 16.482 1.00 75.31 97 ARG A O 1
ATOM 785 N N . ARG A 1 98 ? -1.928 14.093 17.490 1.00 64.50 98 ARG A N 1
ATOM 786 C CA . ARG A 1 98 ? -2.969 13.680 18.452 1.00 64.50 98 ARG A CA 1
ATOM 787 C C . ARG A 1 98 ? -3.107 14.604 19.668 1.00 64.50 98 ARG A C 1
ATOM 789 O O . ARG A 1 98 ? -3.898 14.311 20.555 1.00 64.50 98 ARG A O 1
ATOM 796 N N . ARG A 1 99 ? -2.321 15.683 19.744 1.00 51.88 99 ARG A N 1
ATOM 797 C CA . ARG A 1 99 ? -2.246 16.581 20.907 1.00 51.88 99 ARG A CA 1
ATOM 798 C C . ARG A 1 99 ? -3.243 17.754 20.880 1.00 51.88 99 ARG A C 1
ATOM 800 O O . ARG A 1 99 ? -3.022 18.722 21.602 1.00 51.88 99 ARG A O 1
ATOM 807 N N . PHE A 1 100 ? -4.310 17.657 20.085 1.00 41.94 100 PHE A N 1
ATOM 808 C CA . PHE A 1 100 ? -5.418 18.618 20.027 1.00 41.94 100 PHE A CA 1
ATOM 809 C C . PHE A 1 100 ? -6.736 17.944 20.393 1.00 41.94 100 PHE A C 1
ATOM 811 O O . PHE A 1 100 ? -6.979 16.833 19.868 1.00 41.94 100 PHE A O 1
#

Sequence (100 aa):
MQINTSLQRLMLERETEKSQILVNQQITAFPPNFIHSLDSSHMMMTALACRKAGLNFAGVHDSCWTHACDVDEMNRILREKFIELYEQPILENVMVRRRF